Protein AF-A0A963R1X8-F1 (afdb_monomer_lite)

Structure (mmCIF, N/CA/C/O backbone):
data_AF-A0A963R1X8-F1
#
_entry.id   AF-A0A963R1X8-F1
#
loop_
_atom_site.group_PDB
_atom_site.id
_atom_site.type_symbol
_atom_site.label_atom_id
_atom_site.label_alt_id
_atom_site.label_comp_id
_atom_site.label_asym_id
_atom_site.label_entity_id
_atom_site.label_seq_id
_atom_site.pdbx_PDB_ins_code
_atom_site.Cartn_x
_atom_site.Cartn_y
_atom_site.Cartn_z
_atom_site.occupancy
_atom_site.B_iso_or_equiv
_atom_site.auth_seq_id
_atom_site.auth_comp_id
_atom_site.auth_asym_id
_atom_site.auth_atom_id
_atom_site.pdbx_PDB_model_num
ATOM 1 N N . MET A 1 1 ? -52.817 16.955 26.414 1.00 55.62 1 MET A N 1
ATOM 2 C CA . MET A 1 1 ? -51.700 17.567 25.663 1.00 55.62 1 MET A CA 1
ATOM 3 C C . MET A 1 1 ? -50.474 17.427 26.553 1.00 55.62 1 MET A C 1
ATOM 5 O O . MET A 1 1 ? -50.485 18.024 27.615 1.00 55.62 1 MET A O 1
ATOM 9 N N . SER A 1 2 ? -49.533 16.529 26.243 1.00 68.31 2 SER A N 1
ATOM 10 C CA . SER A 1 2 ? -48.382 16.265 27.129 1.00 68.31 2 SER A CA 1
ATOM 11 C C . SER A 1 2 ? -47.499 17.503 27.241 1.00 68.31 2 SER A C 1
ATOM 13 O O . SER A 1 2 ? -47.232 18.133 26.211 1.00 68.31 2 SER A O 1
ATOM 15 N N . ASP A 1 3 ? -47.081 17.826 28.464 1.00 86.06 3 ASP A N 1
ATOM 16 C CA . ASP A 1 3 ? -46.294 19.015 28.778 1.00 86.06 3 ASP A CA 1
ATOM 17 C C . ASP A 1 3 ? -44.985 19.035 27.958 1.00 86.06 3 ASP A C 1
ATOM 19 O O . ASP A 1 3 ? -44.366 17.983 27.748 1.00 86.06 3 ASP A O 1
ATOM 23 N N . PRO A 1 4 ? -44.545 20.191 27.433 1.00 83.94 4 PRO A N 1
ATOM 24 C CA . PRO A 1 4 ? -43.259 20.311 26.749 1.00 83.94 4 PRO A CA 1
ATOM 25 C C . PRO A 1 4 ? -42.067 19.781 27.566 1.00 83.94 4 PRO A C 1
ATOM 27 O O . PRO A 1 4 ? -41.127 19.256 26.964 1.00 83.94 4 PRO A O 1
ATOM 30 N N . GLY A 1 5 ? -42.107 19.846 28.902 1.00 87.44 5 GLY A N 1
ATOM 31 C CA . GLY A 1 5 ? -41.089 19.261 29.777 1.00 87.44 5 GLY A CA 1
ATOM 32 C C . GLY A 1 5 ? -41.010 17.737 29.662 1.00 87.44 5 GLY A C 1
ATOM 33 O O . GLY A 1 5 ? -39.916 17.189 29.494 1.00 87.44 5 GLY A O 1
ATOM 34 N N . ASP A 1 6 ? -42.159 17.059 29.636 1.00 87.19 6 ASP A N 1
ATOM 35 C CA . ASP A 1 6 ? -42.241 15.599 29.487 1.00 87.19 6 ASP A CA 1
ATOM 36 C C . ASP A 1 6 ? -41.703 15.132 28.129 1.00 87.19 6 ASP A C 1
ATOM 38 O O . ASP A 1 6 ? -41.012 14.113 28.029 1.00 87.19 6 ASP A O 1
ATOM 42 N N . ARG A 1 7 ? -41.966 15.905 27.066 1.00 84.56 7 ARG A N 1
ATOM 43 C CA . ARG A 1 7 ? -41.441 15.615 25.720 1.00 84.56 7 ARG A CA 1
ATOM 44 C C . ARG A 1 7 ? -39.919 15.718 25.680 1.00 84.56 7 ARG A C 1
ATOM 46 O O . ARG A 1 7 ? -39.257 14.827 25.148 1.00 84.56 7 ARG A O 1
ATOM 53 N N . LEU A 1 8 ? -39.361 16.763 26.289 1.00 88.56 8 LEU A N 1
ATOM 54 C CA . LEU A 1 8 ? -37.916 16.980 26.336 1.00 88.56 8 LEU A CA 1
ATOM 55 C C . LEU A 1 8 ? -37.204 15.893 27.158 1.00 88.56 8 LEU A C 1
ATOM 57 O O . LEU A 1 8 ? -36.121 15.431 26.788 1.00 88.56 8 LEU A O 1
ATOM 61 N N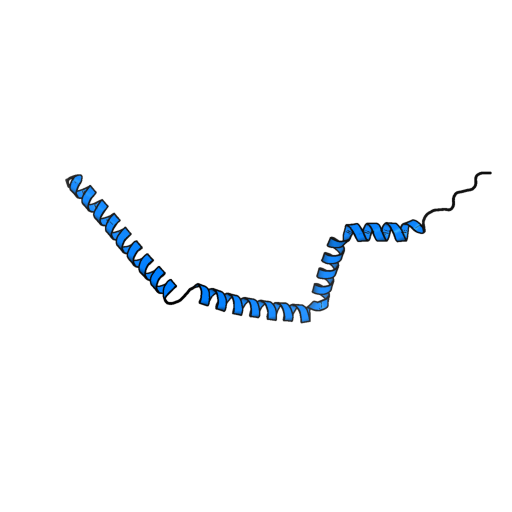 . ALA A 1 9 ? -37.813 15.460 28.265 1.00 91.56 9 ALA A N 1
ATOM 62 C CA . ALA A 1 9 ? -37.310 14.360 29.080 1.00 91.56 9 ALA A CA 1
ATOM 63 C C . ALA A 1 9 ? -37.304 13.034 28.298 1.00 91.56 9 ALA A C 1
ATOM 65 O O . ALA A 1 9 ? -36.291 12.326 28.294 1.00 91.56 9 ALA A O 1
ATOM 66 N N . ALA A 1 10 ? -38.383 12.737 27.569 1.00 88.81 10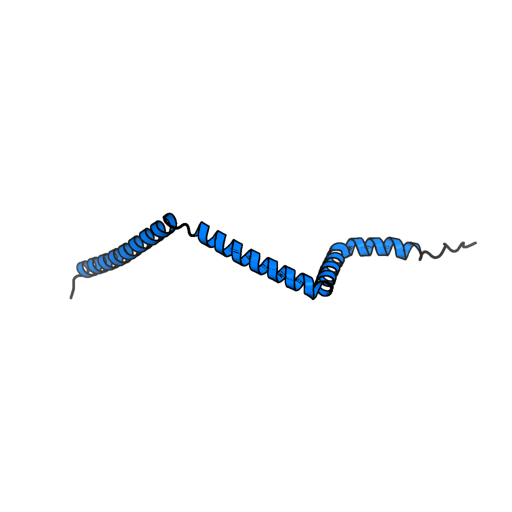 ALA A N 1
ATOM 67 C CA . ALA A 1 10 ? -38.486 11.544 26.733 1.00 88.81 10 ALA A CA 1
ATOM 68 C C . ALA A 1 10 ? -37.453 11.528 25.589 1.00 88.81 10 ALA A C 1
ATOM 70 O O . ALA A 1 10 ? -36.834 10.494 25.323 1.00 88.81 10 ALA A O 1
ATOM 71 N N . GLU A 1 11 ? -37.207 12.664 24.933 1.00 90.25 11 GLU A N 1
ATOM 72 C CA . GLU A 1 11 ? -36.181 12.766 23.886 1.00 90.25 11 GLU A CA 1
ATOM 73 C C . GLU A 1 11 ? -34.762 12.576 24.433 1.00 90.25 11 GLU A C 1
ATOM 75 O O . GLU A 1 11 ? -33.954 11.849 23.844 1.00 90.25 11 GLU A O 1
ATOM 80 N N . ARG A 1 12 ? -34.455 13.161 25.597 1.00 91.12 12 ARG A N 1
ATOM 81 C CA . ARG A 1 12 ? -33.160 12.966 26.268 1.00 91.12 12 ARG A CA 1
ATOM 82 C C . ARG A 1 12 ? -32.942 11.508 26.658 1.00 91.12 12 ARG A C 1
ATOM 84 O O . ARG A 1 12 ? -31.840 10.997 26.460 1.00 91.12 12 ARG A O 1
ATOM 91 N N . ALA A 1 13 ? -33.978 10.838 27.159 1.00 92.12 13 ALA A N 1
ATOM 92 C CA . ALA A 1 13 ? -33.922 9.420 27.497 1.00 92.12 13 ALA A CA 1
ATOM 93 C C . ALA A 1 13 ? -33.606 8.559 26.263 1.00 92.12 13 ALA A C 1
ATOM 95 O O . ALA A 1 13 ? -32.679 7.751 26.310 1.00 92.12 13 ALA A O 1
ATOM 96 N N . ARG A 1 14 ? -34.282 8.801 25.131 1.00 88.69 14 ARG A N 1
ATOM 97 C CA . ARG A 1 14 ? -34.012 8.100 23.860 1.00 88.69 14 ARG A CA 1
ATOM 98 C C . ARG A 1 14 ? -32.579 8.304 23.375 1.00 88.69 14 ARG A C 1
ATOM 100 O O . ARG A 1 14 ? -31.909 7.342 23.006 1.00 88.69 14 ARG A O 1
ATOM 107 N N . ARG A 1 15 ? -32.076 9.541 23.418 1.00 91.69 15 ARG A N 1
ATOM 108 C CA . ARG A 1 15 ? -30.690 9.846 23.030 1.00 91.69 15 ARG A CA 1
ATOM 109 C C . ARG A 1 15 ? -29.686 9.130 23.929 1.00 91.69 15 ARG A C 1
ATOM 111 O O . ARG A 1 15 ? -28.717 8.562 23.435 1.00 91.69 15 ARG A O 1
ATOM 118 N N . ASN A 1 16 ? -29.901 9.169 25.241 1.00 92.25 16 ASN A N 1
ATOM 119 C CA . ASN A 1 16 ? -28.998 8.540 26.200 1.00 92.25 16 ASN A CA 1
ATOM 120 C C . ASN A 1 16 ? -29.013 7.012 26.059 1.00 92.25 16 ASN A C 1
ATOM 122 O O . ASN A 1 16 ? -27.960 6.392 26.152 1.00 92.25 16 ASN A O 1
ATOM 126 N N . GLN A 1 17 ? -30.168 6.418 25.752 1.00 87.81 17 GLN A N 1
ATOM 127 C CA . GLN A 1 17 ? -30.284 4.991 25.460 1.00 87.81 17 GLN A CA 1
ATOM 128 C C . GLN A 1 17 ? -29.508 4.605 24.191 1.00 87.81 17 GLN A C 1
ATOM 130 O O . GLN A 1 17 ? -28.727 3.656 24.217 1.00 87.81 17 GLN A O 1
ATOM 135 N N . ALA A 1 18 ? -29.664 5.366 23.102 1.00 88.69 18 ALA A N 1
ATOM 136 C CA . ALA A 1 18 ? -28.919 5.137 21.863 1.00 88.69 18 ALA A CA 1
ATOM 137 C C . ALA A 1 18 ? -27.403 5.292 22.068 1.00 88.69 18 ALA A C 1
ATOM 139 O O . ALA A 1 18 ? -26.618 4.477 21.585 1.00 88.69 18 ALA A O 1
ATOM 140 N N . ARG A 1 19 ? -26.994 6.309 22.836 1.00 89.75 19 ARG A N 1
ATOM 141 C CA . ARG A 1 19 ? -25.590 6.543 23.182 1.00 89.75 19 ARG A CA 1
ATOM 142 C C . ARG A 1 19 ? -25.020 5.419 24.045 1.00 89.75 19 ARG A C 1
ATOM 144 O O . ARG A 1 19 ? -23.946 4.927 23.737 1.00 89.75 19 ARG A O 1
ATOM 151 N N . GLY A 1 20 ? -25.764 4.951 25.046 1.00 91.31 20 GLY A N 1
ATOM 152 C CA . GLY A 1 20 ? -25.354 3.825 25.885 1.00 91.31 20 GLY A CA 1
ATOM 153 C C . GLY A 1 20 ? -25.164 2.530 25.090 1.00 91.31 20 GLY A C 1
ATOM 154 O O . GLY A 1 20 ? -24.168 1.838 25.281 1.00 91.31 20 GLY A O 1
ATOM 155 N N . ALA A 1 21 ? -26.065 2.232 24.148 1.00 90.25 21 ALA A N 1
ATOM 156 C CA . ALA A 1 21 ? -25.922 1.076 23.262 1.00 90.25 21 ALA A CA 1
ATOM 157 C C . ALA A 1 21 ? -24.687 1.192 22.349 1.00 90.25 21 ALA A C 1
ATOM 159 O O . ALA A 1 21 ? -23.958 0.220 22.157 1.00 90.25 21 ALA A O 1
ATOM 160 N N . PHE A 1 22 ? -24.423 2.384 21.808 1.00 89.62 22 PHE A N 1
ATOM 161 C CA . PHE A 1 22 ? -23.230 2.640 21.002 1.00 89.62 22 PHE A CA 1
ATOM 162 C C . PHE A 1 22 ? -21.938 2.498 21.816 1.00 89.62 22 PHE A C 1
ATOM 164 O O . PHE A 1 22 ? -21.021 1.802 21.386 1.00 89.62 22 PHE A O 1
ATOM 171 N N . ASP A 1 23 ? -21.881 3.108 23.000 1.00 90.00 23 ASP A N 1
ATOM 172 C CA . ASP A 1 23 ? -20.707 3.073 23.872 1.00 90.00 23 ASP A CA 1
ATOM 173 C C . ASP A 1 23 ? -20.397 1.636 24.329 1.00 90.00 23 ASP A C 1
ATOM 175 O O . ASP A 1 23 ? -19.232 1.232 24.344 1.00 90.00 23 ASP A O 1
ATOM 179 N N . ALA A 1 24 ? -21.429 0.832 24.612 1.00 90.31 24 ALA A N 1
ATOM 180 C CA . ALA A 1 24 ? -21.285 -0.587 24.935 1.00 90.31 24 ALA A CA 1
ATOM 181 C C . ALA A 1 24 ? -20.710 -1.399 23.761 1.00 90.31 24 ALA A C 1
ATOM 183 O O . ALA A 1 24 ? -19.744 -2.143 23.940 1.00 90.31 24 ALA A O 1
ATOM 184 N N . ASN A 1 25 ? -21.240 -1.209 22.549 1.00 87.88 25 ASN A N 1
ATOM 185 C CA . ASN A 1 25 ? -20.719 -1.862 21.344 1.00 87.88 25 ASN A CA 1
ATOM 186 C C . ASN A 1 25 ? -19.269 -1.451 21.060 1.00 87.88 25 ASN A C 1
ATOM 188 O O . ASN A 1 25 ? -18.428 -2.291 20.742 1.00 87.88 25 ASN A O 1
ATOM 192 N N . LEU A 1 26 ? -18.949 -0.165 21.215 1.00 86.06 26 LEU A N 1
ATOM 193 C CA . LEU A 1 26 ? -17.598 0.347 21.017 1.00 86.06 26 LEU A CA 1
ATOM 194 C C . LEU A 1 26 ? -16.615 -0.244 22.035 1.00 86.06 26 LEU A C 1
ATOM 196 O O . LEU A 1 26 ? -15.497 -0.604 21.664 1.00 86.06 26 LEU A O 1
ATOM 200 N N . ALA A 1 27 ? -17.015 -0.359 23.302 1.00 87.69 27 ALA A N 1
ATOM 201 C CA . ALA A 1 27 ? -16.210 -0.999 24.337 1.00 87.69 27 ALA A CA 1
ATOM 202 C C . ALA A 1 27 ? -15.962 -2.478 24.011 1.00 87.69 27 ALA A C 1
ATOM 204 O O . ALA A 1 27 ? -14.824 -2.935 24.090 1.00 87.69 27 ALA A O 1
ATOM 205 N N . GLN A 1 28 ? -16.989 -3.202 23.561 1.00 83.75 28 GLN A N 1
ATOM 206 C CA . GLN A 1 28 ? -16.864 -4.602 23.165 1.00 83.75 28 GLN A CA 1
ATOM 207 C C . GLN A 1 28 ? -15.924 -4.786 21.966 1.00 83.75 28 GLN A C 1
ATOM 209 O O . GLN A 1 28 ? -15.056 -5.654 22.009 1.00 83.75 28 GLN A O 1
ATOM 214 N N . ILE A 1 29 ? -16.032 -3.941 20.934 1.00 80.69 29 ILE A N 1
ATOM 215 C CA . ILE A 1 29 ? -15.129 -3.965 19.771 1.00 80.69 29 ILE A CA 1
ATOM 216 C C . ILE A 1 29 ? -13.687 -3.681 20.200 1.00 80.69 29 ILE A C 1
ATOM 218 O O . ILE A 1 29 ? -12.770 -4.360 19.750 1.00 80.69 29 ILE A O 1
ATOM 222 N N . LYS A 1 30 ? -13.466 -2.704 21.089 1.00 78.94 30 LYS A N 1
ATOM 223 C CA . LYS A 1 30 ? -12.128 -2.401 21.619 1.00 78.94 30 LYS A CA 1
ATOM 224 C C . LYS A 1 30 ? -11.552 -3.565 22.421 1.00 78.94 30 LYS A C 1
ATOM 226 O O . LYS A 1 30 ? -10.375 -3.874 22.260 1.00 78.94 30 LYS A O 1
ATOM 231 N N . THR A 1 31 ? -12.363 -4.215 23.252 1.00 78.19 31 THR A N 1
ATOM 232 C CA . THR A 1 31 ? -11.941 -5.385 24.029 1.00 78.19 31 THR A CA 1
ATOM 233 C C . THR A 1 31 ? -11.638 -6.577 23.124 1.00 78.19 31 THR A C 1
ATOM 235 O O . THR A 1 31 ? -10.610 -7.217 23.319 1.00 78.19 31 THR A O 1
ATOM 238 N N . ASP A 1 32 ? -12.454 -6.850 22.102 1.00 70.06 32 ASP A N 1
ATOM 239 C CA . ASP A 1 32 ? -12.182 -7.920 21.129 1.00 70.06 32 ASP A CA 1
ATOM 240 C C . ASP A 1 32 ? -10.932 -7.615 20.289 1.00 70.06 32 ASP A C 1
ATOM 242 O O . ASP A 1 32 ? -10.097 -8.488 20.060 1.00 70.06 32 ASP A O 1
ATOM 246 N N . LEU A 1 33 ? -10.729 -6.349 19.917 1.00 67.88 33 LEU A N 1
ATOM 247 C CA . LEU A 1 33 ? -9.529 -5.891 19.222 1.00 67.88 33 LEU A CA 1
ATOM 248 C C . LEU A 1 33 ? -8.264 -6.022 20.087 1.00 67.88 33 LEU A C 1
ATOM 250 O O . LEU A 1 33 ? -7.209 -6.374 19.565 1.00 67.88 33 LEU A O 1
ATOM 254 N N . ALA A 1 34 ? -8.361 -5.760 21.392 1.00 66.38 34 ALA A N 1
ATOM 255 C CA . ALA A 1 34 ? -7.261 -5.927 22.340 1.00 66.38 34 ALA A CA 1
ATOM 256 C C . ALA A 1 34 ? -6.986 -7.407 22.671 1.00 66.38 34 ALA A C 1
ATOM 258 O O . ALA A 1 34 ? -5.829 -7.792 22.821 1.00 66.38 34 ALA A O 1
ATOM 259 N N . ALA A 1 35 ? -8.028 -8.242 22.751 1.00 63.31 35 ALA A N 1
ATOM 260 C CA . ALA A 1 35 ? -7.921 -9.674 23.041 1.00 63.31 35 ALA A CA 1
ATOM 261 C C . ALA A 1 35 ? -7.471 -10.504 21.823 1.00 63.31 35 ALA A C 1
ATOM 263 O O . ALA A 1 35 ? -6.756 -11.495 21.966 1.00 63.31 35 ALA A O 1
ATOM 264 N N . ARG A 1 36 ? -7.864 -10.098 20.611 1.00 56.50 36 ARG A N 1
ATOM 265 C CA . ARG A 1 36 ? -7.457 -10.678 19.325 1.00 56.50 36 ARG A CA 1
ATOM 266 C C . ARG A 1 36 ? -7.076 -9.551 18.368 1.00 56.50 36 ARG A C 1
ATOM 268 O O . ARG A 1 36 ? -7.869 -9.134 17.519 1.00 56.50 36 ARG A O 1
ATOM 275 N N . GLY A 1 37 ? -5.828 -9.100 18.477 1.00 54.97 37 GLY A N 1
ATOM 276 C CA . GLY A 1 37 ? -5.250 -8.077 17.607 1.00 54.97 37 GLY A CA 1
ATOM 277 C C . GLY A 1 37 ? -5.599 -8.296 16.133 1.00 54.97 37 GLY A C 1
ATOM 278 O O . GLY A 1 37 ? -5.132 -9.242 15.499 1.00 54.97 37 GLY A O 1
ATOM 279 N N . VAL A 1 38 ? -6.404 -7.393 15.563 1.00 54.97 38 VAL A N 1
ATOM 280 C CA . VAL A 1 38 ? -6.675 -7.326 14.114 1.00 54.97 38 VAL A CA 1
ATOM 281 C C . VAL A 1 38 ? -5.375 -7.114 13.333 1.00 54.97 38 VAL A C 1
ATOM 283 O O . VAL A 1 38 ? -5.259 -7.591 12.211 1.00 54.97 38 VAL A O 1
ATOM 286 N N . GLY A 1 39 ? -4.353 -6.520 13.958 1.00 52.97 39 GLY A N 1
ATOM 287 C CA . GLY A 1 39 ? -3.017 -6.397 13.374 1.00 52.97 39 GLY A CA 1
ATOM 288 C C . GLY A 1 39 ? -2.362 -7.741 13.037 1.00 52.97 39 GLY A C 1
ATOM 289 O O . GLY A 1 39 ? -1.780 -7.863 11.966 1.00 52.97 39 GLY A O 1
ATOM 290 N N . GLY A 1 40 ? -2.514 -8.767 13.886 1.00 56.88 40 GLY A N 1
ATOM 291 C CA . GLY A 1 40 ? -1.951 -10.098 13.620 1.00 56.88 40 GLY A CA 1
ATOM 292 C C . GLY A 1 40 ? -2.653 -10.803 12.459 1.00 56.88 40 GLY A C 1
ATOM 293 O O . GLY A 1 40 ? -2.005 -11.338 11.570 1.00 56.88 40 GLY A O 1
ATOM 294 N N . ARG A 1 41 ? -3.987 -10.704 12.398 1.00 59.59 41 ARG A N 1
ATOM 295 C CA . ARG A 1 41 ? -4.786 -11.315 11.322 1.00 59.59 41 ARG A CA 1
ATOM 296 C C . ARG A 1 41 ? -4.597 -10.626 9.973 1.00 59.59 41 ARG A C 1
ATOM 298 O O . ARG A 1 41 ? -4.526 -11.309 8.961 1.00 59.59 41 ARG A O 1
ATOM 305 N N . ILE A 1 42 ? -4.476 -9.297 9.948 1.00 53.97 42 ILE A N 1
ATOM 306 C CA . ILE A 1 42 ? -4.166 -8.567 8.712 1.00 53.97 42 ILE A CA 1
ATOM 307 C C . ILE A 1 42 ? -2.736 -8.873 8.255 1.00 53.97 42 ILE A C 1
ATOM 309 O O . ILE A 1 42 ? -2.526 -9.059 7.062 1.00 53.97 42 ILE A O 1
ATOM 313 N N . ALA A 1 43 ? -1.768 -8.978 9.170 1.00 54.53 43 ALA A N 1
ATOM 314 C CA . ALA A 1 43 ? -0.398 -9.345 8.815 1.00 54.53 43 ALA A CA 1
ATOM 315 C C . ALA A 1 43 ? -0.310 -10.767 8.233 1.00 54.53 43 ALA A C 1
ATOM 317 O O . ALA A 1 43 ? 0.344 -10.965 7.209 1.00 54.53 43 ALA A O 1
ATOM 318 N N . ASP A 1 44 ? -1.012 -11.733 8.828 1.00 58.31 44 ASP A N 1
ATOM 319 C CA . ASP A 1 44 ? -1.027 -13.117 8.346 1.00 58.31 44 ASP A CA 1
ATOM 320 C C . ASP A 1 44 ? -1.791 -13.261 7.020 1.00 58.31 44 ASP A C 1
ATOM 322 O O . ASP A 1 44 ? -1.327 -13.955 6.111 1.00 58.31 44 ASP A O 1
ATOM 326 N N . GLN A 1 45 ? -2.918 -12.557 6.858 1.00 58.16 45 GLN A N 1
ATOM 327 C CA . GLN A 1 45 ? -3.695 -12.575 5.616 1.00 58.16 45 GLN A CA 1
ATOM 328 C C . GLN A 1 45 ? -2.958 -11.861 4.474 1.00 58.16 45 GLN A C 1
ATOM 330 O O . GLN A 1 45 ? -2.822 -12.429 3.391 1.00 58.16 45 GLN A O 1
ATOM 335 N N . ALA A 1 46 ? -2.381 -10.682 4.728 1.00 55.03 46 ALA A N 1
ATOM 336 C CA . ALA A 1 46 ? -1.547 -9.987 3.751 1.00 55.03 46 ALA A CA 1
ATOM 337 C C . ALA A 1 46 ? -0.297 -10.810 3.398 1.00 55.03 46 ALA A C 1
ATOM 339 O O . ALA A 1 46 ? 0.081 -10.898 2.234 1.00 55.03 46 ALA A O 1
ATOM 340 N N . GLY A 1 47 ? 0.331 -11.471 4.375 1.00 55.72 47 GLY A N 1
ATOM 341 C CA . GLY A 1 47 ? 1.501 -12.316 4.144 1.00 55.72 47 GLY A CA 1
ATOM 342 C C . GLY A 1 47 ? 1.207 -13.543 3.275 1.00 55.72 47 GLY A C 1
ATOM 343 O O . GLY A 1 47 ? 2.012 -13.886 2.405 1.00 55.72 47 GLY A O 1
ATOM 344 N N . ALA A 1 48 ? 0.065 -14.204 3.479 1.00 59.84 48 ALA A N 1
ATOM 345 C CA . ALA A 1 48 ? -0.334 -15.372 2.695 1.00 59.84 48 ALA A CA 1
ATOM 346 C C . ALA A 1 48 ? -0.776 -14.997 1.269 1.00 59.84 48 ALA A C 1
ATOM 348 O O . ALA A 1 48 ? -0.351 -15.643 0.308 1.00 59.84 48 ALA A O 1
ATOM 349 N N . GLU A 1 49 ? -1.559 -13.928 1.123 1.00 59.53 49 GLU A N 1
ATOM 350 C CA . GLU A 1 49 ? -2.077 -13.456 -0.166 1.00 59.53 49 GLU A CA 1
ATOM 351 C C . GLU A 1 49 ? -0.959 -12.892 -1.055 1.00 59.53 49 GLU A C 1
ATOM 353 O O . GLU A 1 49 ? -0.854 -13.248 -2.230 1.00 59.53 49 GLU A O 1
ATOM 358 N N . VAL A 1 50 ? -0.021 -12.134 -0.474 1.00 57.47 50 VAL A N 1
ATOM 359 C CA . VAL A 1 50 ? 1.176 -11.654 -1.183 1.00 57.47 50 VAL A CA 1
ATOM 360 C C . VAL A 1 50 ? 2.048 -12.822 -1.642 1.00 57.47 50 VAL A C 1
ATOM 362 O O . VAL A 1 50 ? 2.524 -12.823 -2.773 1.00 57.47 50 VAL A O 1
ATOM 365 N N . ARG A 1 51 ? 2.248 -13.859 -0.819 1.00 58.75 51 ARG A N 1
ATOM 366 C CA . ARG A 1 51 ? 3.035 -15.037 -1.231 1.00 58.75 51 ARG A CA 1
ATOM 367 C C . ARG A 1 51 ? 2.359 -15.829 -2.3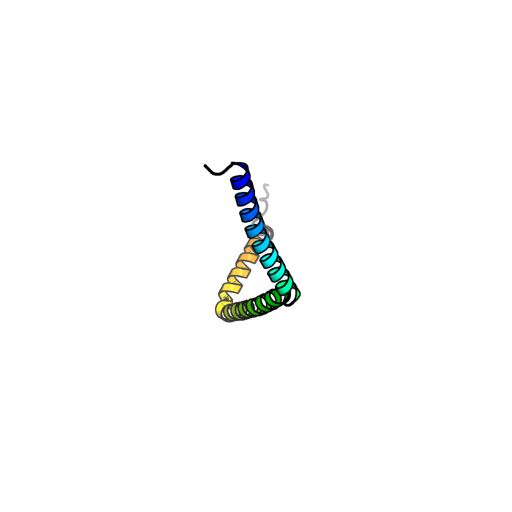51 1.00 58.75 51 ARG A C 1
ATOM 369 O O . ARG A 1 51 ? 3.071 -16.354 -3.208 1.00 58.75 51 ARG A O 1
ATOM 376 N N . GLY A 1 52 ? 1.029 -15.921 -2.349 1.00 62.47 52 GLY A N 1
ATOM 377 C CA . GLY A 1 52 ? 0.246 -16.529 -3.428 1.00 62.47 52 GLY A CA 1
ATOM 378 C C . GLY A 1 52 ? 0.402 -15.759 -4.738 1.00 62.47 52 GLY A C 1
ATOM 379 O O . GLY A 1 52 ? 0.882 -16.321 -5.721 1.00 62.47 52 GLY A O 1
ATOM 380 N N . ALA A 1 53 ? 0.131 -14.452 -4.712 1.00 63.47 53 ALA A N 1
ATOM 381 C CA . ALA A 1 53 ? 0.262 -13.570 -5.872 1.00 63.47 53 ALA A CA 1
ATOM 382 C C . ALA A 1 53 ? 1.699 -13.507 -6.415 1.00 63.47 53 ALA A C 1
ATOM 384 O O . ALA A 1 53 ? 1.907 -13.463 -7.624 1.00 63.47 53 ALA A O 1
ATOM 385 N N . VAL A 1 54 ? 2.713 -13.561 -5.543 1.00 62.56 54 VAL A N 1
ATOM 386 C CA . VAL A 1 54 ? 4.122 -13.622 -5.958 1.00 62.56 54 VAL A CA 1
ATOM 387 C C . VAL A 1 54 ? 4.446 -14.953 -6.632 1.00 62.56 54 VAL A C 1
ATOM 389 O O . VAL A 1 54 ? 5.125 -14.954 -7.654 1.00 62.56 54 VAL A O 1
ATOM 392 N N . LYS A 1 55 ? 3.973 -16.090 -6.104 1.00 64.50 55 LYS A N 1
ATOM 393 C CA . LYS A 1 55 ? 4.189 -17.402 -6.740 1.00 64.50 55 LYS A CA 1
ATOM 394 C C . LYS A 1 55 ? 3.492 -17.495 -8.094 1.00 64.50 55 LYS A C 1
ATOM 396 O O . LYS A 1 55 ? 4.089 -18.009 -9.035 1.00 64.50 55 LYS A O 1
ATOM 401 N N . GLU A 1 56 ? 2.274 -16.979 -8.193 1.00 63.22 56 GLU A N 1
ATOM 402 C CA . GLU A 1 56 ? 1.503 -16.961 -9.434 1.00 63.22 56 GLU A CA 1
ATOM 403 C C . GLU A 1 56 ? 2.101 -15.988 -10.456 1.00 63.22 56 GLU A C 1
ATOM 405 O O . GLU A 1 56 ? 2.342 -16.364 -11.600 1.00 63.22 56 GLU A O 1
ATOM 410 N N . GLY A 1 57 ? 2.510 -14.795 -10.020 1.00 60.81 57 GLY A N 1
ATOM 411 C CA . GLY A 1 57 ? 3.284 -13.864 -10.839 1.00 60.81 57 GLY A CA 1
ATOM 412 C C . GLY A 1 57 ? 4.610 -14.462 -11.321 1.00 60.81 57 GLY A C 1
ATOM 413 O O . GLY A 1 57 ? 4.998 -14.261 -12.469 1.00 60.81 57 GLY A O 1
ATOM 414 N N . LEU A 1 58 ? 5.288 -15.264 -10.491 1.00 62.38 58 LEU A N 1
ATOM 415 C CA . LEU A 1 58 ? 6.509 -15.978 -10.873 1.00 62.38 58 LEU A CA 1
ATOM 416 C C . LEU A 1 58 ? 6.231 -17.124 -11.862 1.00 62.38 58 LEU A C 1
ATOM 418 O O . LEU A 1 58 ? 7.067 -17.396 -12.725 1.00 62.38 58 LEU A O 1
ATOM 422 N N . ALA A 1 59 ? 5.080 -17.791 -11.756 1.00 65.00 59 ALA A N 1
ATOM 423 C CA . ALA A 1 59 ? 4.647 -18.826 -12.693 1.00 65.00 59 ALA A CA 1
ATOM 424 C C . ALA A 1 59 ? 4.329 -18.222 -14.070 1.00 65.00 59 ALA A C 1
ATOM 426 O O . ALA A 1 59 ? 4.908 -18.651 -15.068 1.00 65.00 59 ALA A O 1
ATOM 427 N N . VAL A 1 60 ? 3.546 -17.140 -14.111 1.00 64.25 60 VAL A N 1
ATOM 428 C CA . VAL A 1 60 ? 3.281 -16.366 -15.336 1.00 64.25 60 VAL A CA 1
ATOM 429 C C . VAL A 1 60 ? 4.583 -15.828 -15.929 1.00 64.25 60 VAL A C 1
ATOM 431 O O . VAL A 1 60 ? 4.791 -15.893 -17.141 1.00 64.25 60 VAL A O 1
ATOM 434 N N . ALA A 1 61 ? 5.520 -15.375 -15.092 1.00 60.91 61 ALA A N 1
ATOM 435 C CA . ALA A 1 61 ? 6.828 -14.930 -15.558 1.00 60.91 61 ALA A CA 1
ATOM 436 C C . ALA A 1 61 ? 7.702 -16.051 -16.132 1.00 60.91 61 ALA A C 1
ATOM 438 O O . ALA A 1 61 ? 8.527 -15.790 -17.008 1.00 60.91 61 ALA A O 1
ATOM 439 N N . ARG A 1 62 ? 7.531 -17.299 -15.680 1.00 62.50 62 ARG A N 1
ATOM 440 C CA . ARG A 1 62 ? 8.216 -18.464 -16.259 1.00 62.50 62 ARG A CA 1
ATOM 441 C C . ARG A 1 62 ? 7.619 -18.894 -17.594 1.00 62.50 62 ARG A C 1
ATOM 443 O O . ARG A 1 62 ? 8.379 -19.366 -18.436 1.00 62.50 62 ARG A O 1
ATOM 450 N N . GLU A 1 63 ? 6.318 -18.723 -17.777 1.00 69.00 63 GLU A N 1
ATOM 451 C CA . GLU A 1 63 ? 5.597 -19.117 -18.991 1.00 69.00 63 GLU A CA 1
ATOM 452 C C . GLU A 1 63 ? 5.658 -18.035 -20.081 1.00 69.00 63 GLU A C 1
ATOM 454 O O . GLU A 1 63 ? 5.816 -18.333 -21.259 1.00 69.00 63 GLU A O 1
ATOM 459 N N . SER A 1 64 ? 5.676 -16.760 -19.684 1.00 65.06 64 SER A N 1
ATOM 460 C CA . SER A 1 64 ? 5.695 -15.595 -20.579 1.00 65.06 64 SER A CA 1
ATOM 461 C C . SER A 1 64 ? 7.023 -14.829 -20.538 1.00 65.06 64 SER A C 1
ATOM 463 O O . SER A 1 64 ? 7.047 -13.599 -20.641 1.00 65.06 64 SER A O 1
ATOM 465 N N . LYS A 1 65 ? 8.155 -15.540 -20.399 1.00 66.25 65 LYS A N 1
ATOM 466 C CA . LYS A 1 65 ? 9.504 -14.937 -20.302 1.00 66.25 65 LYS A CA 1
ATOM 467 C C . LYS A 1 65 ? 9.791 -13.941 -21.425 1.00 66.25 65 LYS A C 1
ATOM 469 O O . LYS A 1 65 ? 10.368 -12.891 -21.167 1.00 66.25 65 LYS A O 1
ATOM 474 N N . GLY A 1 66 ? 9.368 -14.253 -22.653 1.00 79.19 66 GLY A N 1
ATOM 475 C CA . GLY A 1 66 ? 9.581 -13.395 -23.821 1.00 79.19 66 GLY A CA 1
ATOM 476 C C . GLY A 1 66 ? 8.824 -12.069 -23.740 1.00 79.19 66 GLY A C 1
ATOM 477 O O . GLY A 1 66 ? 9.406 -11.020 -23.993 1.00 79.19 66 GLY A O 1
ATOM 478 N N . ILE A 1 67 ? 7.557 -12.097 -23.321 1.00 79.25 67 ILE A N 1
ATOM 479 C CA . ILE A 1 67 ? 6.707 -10.900 -23.238 1.00 79.25 67 ILE A CA 1
ATOM 480 C C . ILE A 1 67 ? 7.183 -9.990 -22.102 1.00 79.25 67 ILE A C 1
ATOM 482 O O . ILE A 1 67 ? 7.297 -8.778 -22.284 1.00 79.25 67 ILE A O 1
ATOM 486 N N . ILE A 1 68 ? 7.537 -10.560 -20.946 1.00 78.81 68 ILE A N 1
ATOM 487 C CA . ILE A 1 68 ? 8.062 -9.783 -19.816 1.00 78.81 68 ILE A CA 1
ATOM 488 C C . ILE A 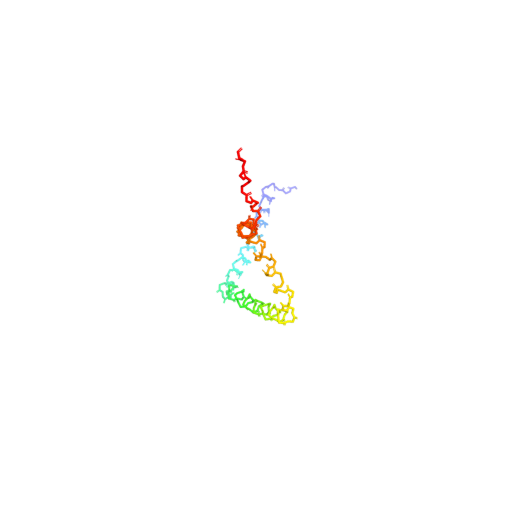1 68 ? 9.444 -9.217 -20.137 1.00 78.81 68 ILE A C 1
ATOM 490 O O . ILE A 1 68 ? 9.677 -8.035 -19.897 1.00 78.81 68 ILE A O 1
ATOM 494 N N . ALA A 1 69 ? 10.342 -10.013 -20.724 1.00 78.50 69 ALA A N 1
ATOM 495 C CA . ALA A 1 69 ? 11.649 -9.523 -21.152 1.00 78.50 69 ALA A CA 1
ATOM 496 C C . ALA A 1 69 ? 11.514 -8.398 -22.186 1.00 78.50 69 ALA A C 1
ATOM 498 O O . ALA A 1 69 ? 12.183 -7.377 -22.055 1.00 78.50 69 ALA A O 1
ATOM 499 N N . ALA A 1 70 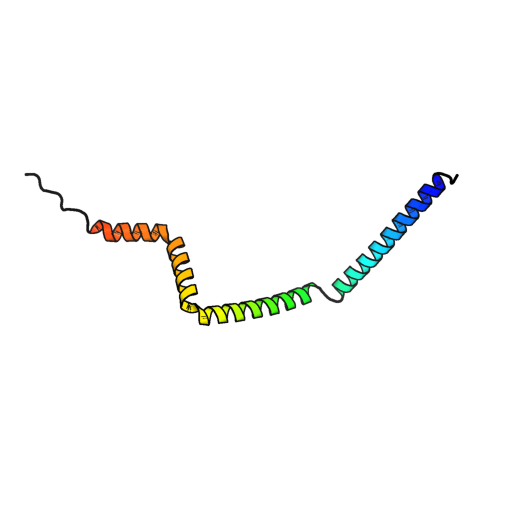? 10.605 -8.534 -23.156 1.00 84.56 70 ALA A N 1
ATOM 500 C CA . ALA A 1 70 ? 10.317 -7.490 -24.134 1.00 84.56 70 ALA A CA 1
ATOM 501 C C . ALA A 1 70 ? 9.756 -6.222 -23.476 1.00 84.56 70 ALA A C 1
ATOM 503 O O . ALA A 1 70 ? 10.176 -5.120 -23.813 1.00 84.56 70 ALA A O 1
ATOM 504 N N . THR A 1 71 ? 8.858 -6.366 -22.501 1.00 84.06 71 THR A N 1
ATOM 505 C CA . THR A 1 71 ? 8.248 -5.226 -21.801 1.00 84.06 71 THR A CA 1
ATOM 506 C C . THR A 1 71 ? 9.270 -4.507 -20.925 1.00 84.06 71 THR A C 1
ATOM 508 O O . THR A 1 71 ? 9.365 -3.285 -20.965 1.00 84.06 71 THR A O 1
ATOM 511 N N . LEU A 1 72 ? 10.099 -5.246 -20.186 1.00 86.06 72 LEU A N 1
ATOM 512 C CA . LEU A 1 72 ? 11.193 -4.679 -19.398 1.00 86.06 72 LEU A CA 1
ATOM 513 C C . LEU A 1 72 ? 12.251 -4.023 -20.287 1.00 86.06 72 LEU A C 1
ATOM 515 O O . LEU A 1 72 ? 12.732 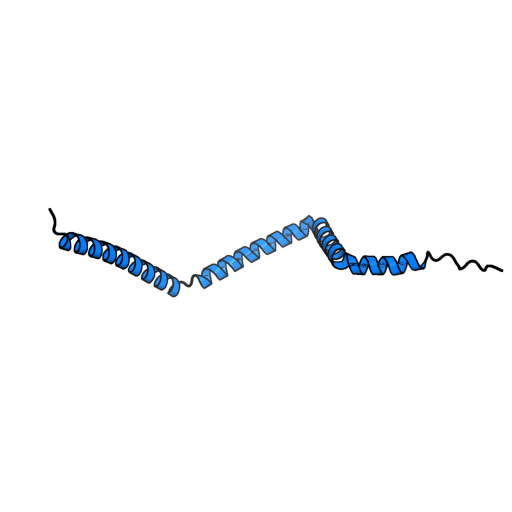-2.943 -19.957 1.00 86.06 72 LEU A O 1
ATOM 519 N N . ALA A 1 73 ? 12.582 -4.629 -21.428 1.00 85.44 73 ALA A N 1
ATOM 520 C CA . ALA A 1 73 ? 13.490 -4.039 -22.402 1.00 85.44 73 ALA A CA 1
ATOM 521 C C . ALA A 1 73 ? 12.905 -2.759 -23.011 1.00 85.44 73 ALA A C 1
ATOM 523 O O . ALA A 1 73 ? 13.617 -1.768 -23.127 1.00 85.44 73 ALA A O 1
ATOM 524 N N . ALA A 1 74 ? 11.611 -2.741 -23.336 1.00 90.19 74 ALA A N 1
ATOM 525 C CA . ALA A 1 74 ? 10.920 -1.557 -23.834 1.00 90.19 74 ALA A CA 1
ATOM 526 C C . ALA A 1 74 ? 10.877 -0.438 -22.781 1.00 90.19 74 ALA A C 1
ATOM 528 O O . ALA A 1 74 ? 11.152 0.716 -23.101 1.00 90.19 74 ALA A O 1
ATOM 529 N N . LEU A 1 75 ? 10.605 -0.773 -21.517 1.00 90.06 75 LEU A N 1
ATOM 530 C CA . LEU A 1 75 ? 10.644 0.177 -20.403 1.00 90.06 75 LEU A CA 1
ATOM 531 C C . LEU A 1 75 ? 12.060 0.703 -20.154 1.00 90.06 75 LEU A C 1
ATOM 533 O O . LEU A 1 75 ? 12.239 1.904 -19.961 1.00 90.06 75 LEU A O 1
ATOM 537 N N . GLY A 1 76 ? 13.067 -0.168 -20.215 1.00 90.56 76 GLY A N 1
ATOM 538 C CA . GLY A 1 76 ? 14.471 0.219 -20.136 1.00 90.56 76 GLY A CA 1
ATOM 539 C C . GLY A 1 76 ? 14.847 1.165 -21.274 1.00 90.56 76 GLY A C 1
ATOM 540 O O . GLY A 1 76 ? 15.340 2.260 -21.032 1.00 90.56 76 GLY A O 1
ATOM 541 N N . LEU A 1 77 ? 14.535 0.798 -22.514 1.00 88.50 77 LEU A N 1
ATOM 542 C CA . LEU A 1 77 ? 14.776 1.615 -23.702 1.00 88.50 77 LEU A CA 1
ATOM 543 C C . LEU A 1 77 ? 14.076 2.979 -23.617 1.00 88.50 77 LEU A C 1
ATOM 545 O O . LEU A 1 77 ? 14.676 4.001 -23.942 1.00 88.50 77 LEU A O 1
ATOM 549 N N . TRP A 1 78 ? 12.836 3.014 -23.129 1.00 89.19 78 TRP A N 1
ATOM 550 C CA . TRP A 1 78 ? 12.094 4.250 -22.896 1.00 89.19 78 TRP A CA 1
ATOM 551 C C . TRP A 1 78 ? 12.744 5.125 -21.822 1.00 89.19 78 TRP A C 1
ATOM 553 O O . TRP A 1 78 ? 12.859 6.339 -22.001 1.00 89.19 78 TRP A O 1
ATOM 563 N N . PHE A 1 79 ? 13.199 4.525 -20.721 1.00 92.62 79 PHE A N 1
ATOM 564 C CA . PHE A 1 79 ? 13.896 5.238 -19.653 1.00 92.62 79 PHE A CA 1
ATOM 565 C C . PHE A 1 79 ? 15.231 5.812 -20.144 1.00 92.62 79 PHE A C 1
ATOM 567 O O . PHE A 1 79 ? 15.543 6.980 -19.919 1.00 92.62 79 PHE A O 1
ATOM 574 N N . PHE A 1 80 ? 15.981 5.023 -20.913 1.00 89.38 80 PHE A N 1
ATOM 575 C CA . PHE A 1 80 ? 17.257 5.412 -21.506 1.00 89.38 80 PHE A CA 1
ATOM 576 C C . PHE A 1 80 ? 17.119 6.152 -22.847 1.00 89.38 80 PHE A C 1
ATOM 578 O O . PHE A 1 80 ? 18.126 6.380 -23.516 1.00 89.38 80 PHE A O 1
ATOM 585 N N . ARG A 1 81 ? 15.917 6.595 -23.243 1.00 84.94 81 ARG A N 1
ATOM 586 C CA . ARG A 1 81 ? 15.678 7.204 -24.566 1.00 84.94 81 ARG A CA 1
ATOM 587 C C . ARG A 1 81 ? 16.620 8.375 -24.875 1.00 84.94 81 ARG A C 1
ATOM 589 O O . ARG A 1 81 ? 17.176 8.446 -25.962 1.00 84.94 81 ARG A O 1
ATOM 596 N N . VAL A 1 82 ? 16.854 9.270 -23.915 1.00 82.62 82 VAL A N 1
ATOM 597 C CA . VAL A 1 82 ? 17.707 10.462 -24.093 1.00 82.62 82 VAL A CA 1
ATOM 598 C C . VAL A 1 82 ? 19.204 10.112 -24.182 1.00 82.62 82 VAL A C 1
ATOM 600 O O . VAL A 1 82 ? 19.850 10.530 -25.151 1.00 82.62 82 VAL A O 1
ATOM 603 N N . PRO A 1 83 ? 19.787 9.340 -23.239 1.00 82.88 83 PRO A N 1
ATOM 604 C CA . PRO A 1 83 ? 21.190 8.938 -23.341 1.00 82.88 83 PRO A CA 1
ATOM 605 C C . PRO A 1 83 ? 21.462 8.042 -24.557 1.00 82.88 83 PRO A C 1
ATOM 607 O O . PRO A 1 83 ? 22.497 8.214 -25.200 1.00 82.88 83 PRO A O 1
ATOM 610 N N . LEU A 1 84 ? 20.530 7.161 -24.941 1.00 81.88 84 LEU A N 1
ATOM 611 C CA . LEU A 1 84 ? 20.673 6.322 -26.135 1.00 81.88 84 LEU A CA 1
ATOM 612 C C . LEU A 1 84 ? 20.659 7.146 -27.421 1.00 81.88 84 LEU A C 1
ATOM 614 O O . LEU A 1 84 ? 21.540 6.958 -28.252 1.00 81.88 84 LEU A O 1
ATOM 618 N N . ILE A 1 85 ? 19.742 8.108 -27.570 1.00 83.31 85 ILE A N 1
ATOM 619 C CA . ILE A 1 85 ? 19.733 9.010 -28.734 1.00 83.31 85 ILE A CA 1
ATOM 620 C C . ILE A 1 85 ? 21.043 9.800 -28.815 1.00 83.31 85 ILE A C 1
ATOM 622 O O . ILE A 1 85 ? 21.609 9.945 -29.894 1.00 83.31 85 ILE A O 1
ATOM 626 N N . THR A 1 86 ? 21.563 10.274 -27.683 1.00 79.25 86 THR A N 1
ATOM 627 C CA . THR A 1 86 ? 22.825 11.032 -27.637 1.00 79.25 86 THR A CA 1
ATOM 628 C C . THR A 1 86 ? 24.023 10.161 -28.025 1.00 79.25 86 THR A C 1
ATOM 630 O O . THR A 1 86 ? 24.885 10.596 -28.789 1.00 79.25 86 THR A O 1
ATOM 633 N N . MET A 1 87 ? 24.064 8.913 -27.549 1.00 80.62 87 MET A N 1
ATOM 634 C CA . MET A 1 87 ? 25.117 7.947 -27.870 1.00 80.62 87 MET A CA 1
ATOM 635 C C . MET A 1 87 ? 25.061 7.515 -29.339 1.00 80.62 87 MET A C 1
ATOM 637 O O . MET A 1 87 ? 26.076 7.557 -30.032 1.00 80.62 87 MET A O 1
ATOM 641 N N . VAL A 1 88 ? 23.871 7.183 -29.844 1.00 81.81 88 VAL A N 1
ATOM 642 C CA . VAL A 1 88 ? 23.638 6.860 -31.257 1.00 81.81 88 VAL A CA 1
ATOM 643 C C . VAL A 1 88 ? 24.031 8.044 -32.133 1.00 81.81 88 VAL A C 1
ATOM 645 O O . VAL A 1 88 ? 24.778 7.865 -33.089 1.00 81.81 88 VAL A O 1
ATOM 648 N N . ARG A 1 89 ? 23.626 9.269 -31.776 1.00 77.56 89 ARG A N 1
ATOM 649 C CA . ARG A 1 89 ? 23.976 10.467 -32.544 1.00 77.56 89 ARG A CA 1
ATOM 650 C C . ARG A 1 89 ? 25.492 10.689 -32.586 1.00 77.56 89 ARG A C 1
ATOM 652 O O . ARG A 1 89 ? 26.037 11.018 -33.631 1.00 77.56 89 ARG A O 1
ATOM 659 N N . ARG A 1 90 ? 26.189 10.445 -31.476 1.00 75.25 90 ARG A N 1
ATOM 660 C CA . ARG A 1 90 ? 27.651 10.568 -31.390 1.00 75.25 90 ARG A CA 1
ATOM 661 C C . ARG A 1 90 ? 28.398 9.534 -32.234 1.00 75.25 90 ARG A C 1
ATOM 663 O O . ARG A 1 90 ? 29.431 9.865 -32.808 1.00 75.25 90 ARG A O 1
ATOM 670 N N . HIS A 1 91 ? 27.908 8.297 -32.289 1.00 75.00 91 HIS A N 1
ATOM 671 C CA . HIS A 1 91 ? 28.589 7.210 -32.994 1.00 75.00 91 HIS A CA 1
ATOM 672 C C . HIS A 1 91 ? 28.207 7.101 -34.475 1.00 75.00 91 HIS A C 1
ATOM 674 O O . HIS A 1 91 ? 29.082 6.802 -35.280 1.00 75.00 91 HIS A O 1
ATOM 680 N N . LEU A 1 92 ? 26.955 7.388 -34.855 1.00 68.19 92 LEU A N 1
ATOM 681 C CA . LEU A 1 92 ? 26.529 7.361 -36.260 1.00 68.19 92 LEU A CA 1
ATOM 682 C C . LEU A 1 92 ? 26.921 8.627 -37.033 1.00 68.19 92 LEU A C 1
ATOM 684 O O . LEU A 1 92 ? 27.377 8.512 -38.165 1.00 68.19 92 LEU A O 1
ATOM 688 N N . PHE A 1 93 ? 26.797 9.828 -36.453 1.00 61.84 93 PHE A N 1
ATOM 689 C CA . PHE A 1 93 ? 27.072 11.067 -37.202 1.00 61.84 93 PHE A CA 1
ATOM 690 C C . PHE A 1 93 ? 28.554 11.456 -37.253 1.00 61.84 93 PHE A C 1
ATOM 692 O O . PHE A 1 93 ? 28.914 12.315 -38.043 1.00 61.84 93 PHE A O 1
ATOM 699 N N . LYS A 1 94 ? 29.442 10.782 -36.507 1.00 57.34 94 LYS A N 1
ATOM 700 C CA . LYS A 1 94 ? 30.899 10.918 -36.696 1.00 57.34 94 LYS A CA 1
ATOM 701 C C . LYS A 1 94 ? 31.380 10.324 -38.032 1.00 57.34 94 LYS A C 1
ATOM 703 O O . LYS A 1 94 ? 32.448 10.685 -38.506 1.00 57.34 94 LYS A O 1
ATOM 708 N N . ALA A 1 95 ? 30.608 9.418 -38.636 1.00 57.41 95 ALA A N 1
ATOM 709 C CA . ALA A 1 95 ? 30.929 8.815 -39.930 1.00 57.41 95 ALA A CA 1
ATOM 710 C C . ALA A 1 95 ? 30.389 9.615 -41.133 1.00 57.41 95 ALA A C 1
ATOM 712 O O . ALA A 1 95 ? 30.623 9.216 -42.269 1.00 57.41 95 ALA A O 1
ATOM 713 N N . ALA A 1 96 ? 29.651 10.706 -40.893 1.00 59.00 96 ALA A N 1
ATOM 714 C CA . ALA A 1 96 ? 28.923 11.443 -41.924 1.00 59.00 96 ALA A CA 1
ATOM 715 C C . ALA A 1 96 ? 29.460 12.860 -42.179 1.00 59.00 96 ALA A C 1
ATOM 717 O O . ALA A 1 96 ? 28.787 13.616 -42.872 1.00 59.00 96 ALA A O 1
ATOM 718 N N . ASP A 1 97 ? 30.634 13.225 -41.651 1.00 63.56 97 ASP A N 1
ATOM 719 C CA . ASP A 1 97 ? 31.308 14.460 -42.068 1.00 63.56 97 ASP A CA 1
ATOM 720 C C . ASP A 1 97 ? 31.938 14.234 -43.455 1.00 63.56 97 ASP A C 1
ATOM 722 O O . ASP A 1 97 ? 32.919 13.486 -43.556 1.00 63.56 97 ASP A O 1
ATOM 726 N N . PRO A 1 98 ? 31.410 14.829 -44.546 1.00 62.66 98 PRO A N 1
ATOM 727 C CA . PRO A 1 98 ? 32.162 14.904 -45.788 1.00 62.66 98 PRO A CA 1
ATOM 728 C C . PRO A 1 98 ? 33.413 15.752 -45.538 1.00 62.66 98 PRO A C 1
ATOM 730 O O . PRO A 1 98 ? 33.344 16.812 -44.913 1.00 62.66 98 PRO A O 1
ATOM 733 N N . ALA A 1 99 ? 34.564 15.256 -45.999 1.00 67.81 99 ALA A N 1
ATOM 734 C CA . ALA A 1 99 ? 35.842 15.947 -45.882 1.00 67.81 99 ALA A CA 1
ATOM 735 C C . ALA A 1 99 ? 35.718 17.405 -46.369 1.00 67.81 99 ALA A C 1
ATOM 737 O O . ALA A 1 99 ? 35.033 17.641 -47.369 1.00 67.81 99 ALA A O 1
ATOM 738 N N . PRO A 1 100 ? 36.365 18.376 -45.695 1.00 61.97 100 PRO A N 1
ATOM 739 C CA . PRO A 1 100 ? 36.343 19.757 -46.148 1.00 61.97 100 PRO A CA 1
ATOM 740 C C . PRO A 1 100 ? 36.928 19.813 -47.559 1.00 61.97 100 PRO A C 1
ATOM 742 O O . PRO A 1 100 ? 38.065 19.394 -47.791 1.00 61.97 100 PRO A O 1
ATOM 745 N N . VAL A 1 101 ? 36.112 20.284 -48.501 1.00 65.50 101 VAL A N 1
ATOM 746 C CA . VAL A 1 101 ? 36.540 20.575 -49.866 1.00 65.50 101 VAL A CA 1
ATOM 747 C C . VAL A 1 101 ? 37.620 21.649 -49.753 1.00 65.50 101 VAL A C 1
ATOM 749 O O . VAL A 1 101 ? 37.362 22.730 -49.229 1.00 65.50 101 VAL A O 1
ATOM 752 N N . GLN A 1 102 ? 38.847 21.307 -50.149 1.00 64.81 102 GLN A N 1
ATOM 753 C CA . GLN A 1 102 ? 39.907 22.289 -50.359 1.00 64.81 102 GLN A CA 1
ATOM 754 C C . GLN A 1 102 ? 39.486 23.117 -51.572 1.00 64.81 102 GLN A C 1
ATOM 756 O O . GLN A 1 102 ? 39.439 22.595 -52.683 1.00 64.81 102 GLN A O 1
ATOM 761 N N . GLU A 1 103 ? 39.083 24.361 -51.330 1.00 56.59 103 GLU A N 1
ATOM 762 C CA . GLU A 1 103 ? 39.005 25.372 -52.381 1.00 56.59 103 GLU A CA 1
ATOM 763 C C . GLU A 1 103 ? 40.418 25.948 -52.555 1.00 56.59 103 GLU A C 1
ATOM 765 O O . GLU A 1 103 ? 41.005 26.429 -51.581 1.00 56.59 103 GLU A O 1
ATOM 770 N N . ASP A 1 104 ? 40.960 25.789 -53.767 1.00 58.81 104 ASP A N 1
ATOM 771 C CA . ASP A 1 104 ? 42.254 26.321 -54.227 1.00 58.81 104 ASP A CA 1
ATOM 772 C C . ASP A 1 104 ? 42.259 27.858 -54.318 1.00 58.81 104 ASP A C 1
ATOM 774 O O . ASP A 1 104 ? 41.241 28.437 -54.772 1.00 58.81 104 ASP A O 1
#

Sequence (104 aa):
MSDPGDRLAAERARRNQARGAFDANLAQIKTDLAARGVGGRIADQAGAEVRGAVKEGLAVARESKGIIAATLAALGLWFFRVPLITMVRRHLFKAADPAPVQED

Secondary structure (DSSP, 8-state):
---HHHHHHHHHHHHHHHHHHHHHHHHHHHHHHHHS-HHHHHHHHHHHHHHHHHHHHHHHHHHSHHHHHHHHHHHHHHHTHHHHHHHHHHHHGGG--PPP----

Radius of gyration: 36.28 Å; chains: 1; bounding box: 94×45×84 Å

pLDDT: mean 74.17, std 13.13, range [52.97, 92.62]

Foldseek 3Di:
DDDPVVVVVVVVVVVVVVVVVVVVVVVVVVVCCVVPPPVVVCCVVVVVVVVVVVVVVVVCCVVPVPVVVVVVVVVVCVVCVVVVVVVCCVVVCVVVDDDPPDDD